Protein AF-A0A2V9TT76-F1 (afdb_monomer_lite)

pLDDT: mean 78.28, std 12.66, range [44.25, 91.19]

Foldseek 3Di:
DVCLVVLPLVVLVVVLVVVLVVLVVCVVVVVDDPVRSVVVNVVSVVSSVVSVVD

Secondary structure (DSSP, 8-state):
-HHHHTT-HHHHHHHHHHHHHHHHHHHHTTSS-HHHHHHHHHHHHHHHHHHT--

Radius of gyration: 11.88 Å; chains: 1; bounding box: 23×17×32 Å

Structure (mmCIF, N/CA/C/O backbone):
data_AF-A0A2V9TT76-F1
#
_entry.id   AF-A0A2V9TT76-F1
#
loop_
_atom_site.group_PDB
_atom_site.id
_atom_site.type_symbol
_atom_site.label_atom_id
_atom_site.label_alt_id
_atom_site.label_comp_id
_atom_site.label_asym_id
_atom_site.label_entity_id
_atom_site.label_seq_id
_atom_site.pdbx_PDB_ins_code
_atom_site.Cartn_x
_atom_site.Cartn_y
_atom_site.Cartn_z
_atom_site.occupancy
_atom_site.B_iso_or_equiv
_atom_site.auth_seq_id
_atom_site.auth_comp_id
_atom_site.auth_asym_id
_atom_site.auth_atom_id
_atom_site.pdbx_PDB_model_num
ATOM 1 N N . ARG A 1 1 ? 2.441 -12.759 -3.557 1.00 49.69 1 ARG A N 1
ATOM 2 C CA . ARG A 1 1 ? 3.802 -12.372 -4.027 1.00 49.69 1 ARG A CA 1
ATOM 3 C C . ARG A 1 1 ? 4.077 -12.864 -5.451 1.00 49.69 1 ARG A C 1
ATOM 5 O O . ARG A 1 1 ? 4.955 -12.309 -6.091 1.00 49.69 1 ARG A O 1
ATOM 12 N N . GLU A 1 2 ? 3.319 -13.841 -5.950 1.00 49.81 2 GLU A N 1
ATOM 13 C CA . GLU A 1 2 ? 3.521 -14.475 -7.261 1.00 49.81 2 GLU A CA 1
ATOM 14 C C . GLU A 1 2 ? 3.391 -13.529 -8.463 1.00 49.81 2 GLU A C 1
ATOM 16 O O . GLU A 1 2 ? 4.134 -13.672 -9.425 1.00 49.81 2 GLU A O 1
ATOM 21 N N . THR A 1 3 ? 2.521 -12.518 -8.402 1.00 54.78 3 THR A N 1
ATOM 22 C CA . THR A 1 3 ? 2.307 -11.576 -9.519 1.00 54.78 3 THR A CA 1
ATOM 23 C C . THR A 1 3 ? 3.507 -10.666 -9.790 1.00 54.78 3 THR A C 1
ATOM 25 O O . THR A 1 3 ? 3.776 -10.325 -10.934 1.00 54.78 3 THR A O 1
ATOM 28 N N . ILE A 1 4 ? 4.292 -10.349 -8.756 1.00 54.50 4 ILE A N 1
ATOM 29 C CA . ILE A 1 4 ? 5.537 -9.572 -8.874 1.00 54.50 4 ILE A CA 1
ATOM 30 C C . ILE A 1 4 ? 6.646 -10.432 -9.511 1.00 54.50 4 ILE A C 1
ATOM 32 O O . ILE A 1 4 ? 7.491 -9.913 -10.227 1.00 54.50 4 ILE A O 1
ATOM 36 N N . ALA A 1 5 ? 6.639 -11.753 -9.303 1.00 57.16 5 ALA A N 1
ATOM 37 C CA . ALA A 1 5 ? 7.645 -12.647 -9.885 1.00 57.16 5 ALA A CA 1
ATOM 38 C C . ALA A 1 5 ? 7.434 -12.895 -11.389 1.00 57.16 5 ALA A C 1
ATOM 40 O O . ALA A 1 5 ? 8.393 -13.179 -12.098 1.00 57.16 5 ALA A O 1
ATOM 41 N N . LYS A 1 6 ? 6.194 -12.765 -11.878 1.00 59.09 6 LYS A N 1
ATOM 42 C CA . LYS A 1 6 ? 5.832 -13.018 -13.281 1.00 59.09 6 LYS A CA 1
ATOM 43 C C . LYS A 1 6 ? 6.065 -11.830 -14.228 1.00 59.09 6 LYS A C 1
ATOM 45 O O . LYS A 1 6 ? 5.839 -11.978 -15.419 1.00 59.09 6 LYS A O 1
ATOM 50 N N . GLY A 1 7 ? 6.511 -10.671 -13.731 1.00 60.31 7 GLY A N 1
ATOM 51 C CA . GLY A 1 7 ? 6.784 -9.499 -14.580 1.00 60.31 7 GLY A CA 1
ATOM 52 C C . GLY A 1 7 ? 5.533 -8.793 -15.122 1.00 60.31 7 GLY A C 1
ATOM 53 O O . GLY A 1 7 ? 5.648 -7.884 -15.937 1.00 60.31 7 GLY A O 1
ATOM 54 N N . ASP A 1 8 ? 4.342 -9.176 -14.660 1.00 70.94 8 ASP A N 1
ATOM 55 C CA . ASP A 1 8 ? 3.079 -8.719 -15.231 1.00 70.94 8 ASP A CA 1
ATOM 56 C C . ASP A 1 8 ? 2.547 -7.479 -14.491 1.00 70.94 8 ASP A C 1
ATOM 58 O O . ASP A 1 8 ? 1.952 -7.554 -13.408 1.00 70.94 8 ASP A O 1
ATOM 62 N N . LYS A 1 9 ? 2.834 -6.303 -15.057 1.00 68.25 9 LYS A N 1
ATOM 63 C CA . LYS A 1 9 ? 2.611 -4.990 -14.431 1.00 68.25 9 LYS A CA 1
ATOM 64 C C . LYS A 1 9 ? 1.124 -4.709 -14.174 1.00 68.25 9 LYS A C 1
ATOM 66 O O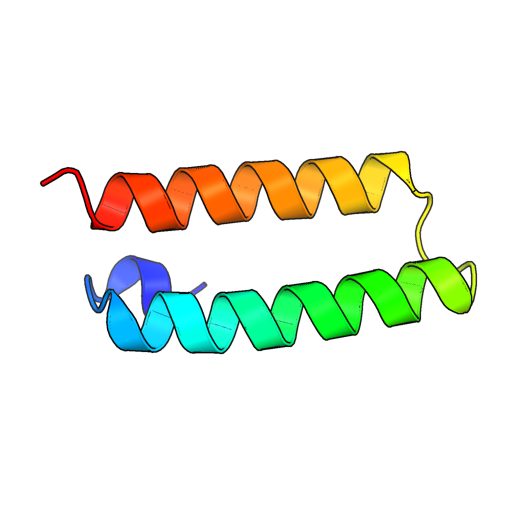 . LYS A 1 9 ? 0.776 -4.217 -13.101 1.00 68.25 9 LYS A O 1
ATOM 71 N N . ALA A 1 10 ? 0.245 -5.106 -15.097 1.00 71.00 10 ALA A N 1
ATOM 72 C CA . ALA A 1 10 ? -1.203 -4.929 -14.964 1.00 71.00 10 ALA A CA 1
ATOM 73 C C . ALA A 1 10 ? -1.785 -5.804 -13.838 1.00 71.00 10 ALA A C 1
ATOM 75 O O . ALA A 1 10 ? -2.541 -5.331 -12.986 1.00 71.00 10 ALA A O 1
ATOM 76 N N . ALA A 1 11 ? -1.370 -7.073 -13.770 1.00 71.94 11 ALA A N 1
ATOM 77 C CA . ALA A 1 11 ? -1.780 -7.977 -12.696 1.00 71.94 11 ALA A CA 1
ATOM 78 C C . ALA A 1 11 ? -1.230 -7.533 -11.326 1.00 71.94 11 ALA A C 1
ATOM 80 O O . ALA A 1 11 ? -1.908 -7.661 -10.296 1.00 71.94 11 ALA A O 1
ATOM 81 N N . ALA A 1 12 ? -0.015 -6.977 -11.297 1.00 72.69 12 ALA A N 1
ATOM 82 C CA . ALA A 1 12 ? 0.600 -6.438 -10.089 1.00 72.69 12 ALA A CA 1
ATOM 83 C C . ALA A 1 12 ? -0.152 -5.208 -9.549 1.00 72.69 12 ALA A C 1
ATOM 85 O O . ALA A 1 12 ? -0.358 -5.123 -8.337 1.00 72.69 12 ALA A O 1
ATOM 86 N N . GLU A 1 13 ? -0.623 -4.301 -10.409 1.00 77.81 13 GLU A N 1
ATOM 87 C CA . GLU A 1 13 ? -1.415 -3.129 -10.006 1.00 77.81 13 GLU A CA 1
ATOM 88 C C . GLU A 1 13 ? -2.799 -3.501 -9.459 1.00 77.81 13 GLU A C 1
ATOM 90 O O . GLU A 1 13 ? -3.204 -2.995 -8.406 1.00 77.81 13 GLU A O 1
ATOM 95 N N . THR A 1 14 ? -3.504 -4.439 -10.097 1.00 80.94 14 THR A N 1
ATOM 96 C CA . THR A 1 14 ? -4.804 -4.920 -9.596 1.00 80.94 14 THR A CA 1
ATOM 97 C C . THR A 1 14 ? -4.650 -5.592 -8.232 1.00 80.94 14 THR A C 1
ATOM 99 O O . THR A 1 14 ? -5.384 -5.286 -7.286 1.00 80.94 14 THR A O 1
ATOM 102 N N . THR A 1 15 ? -3.632 -6.445 -8.083 1.00 80.62 15 THR A N 1
ATOM 103 C CA . THR A 1 15 ? -3.326 -7.098 -6.800 1.00 80.62 15 THR A CA 1
ATOM 104 C C . THR A 1 15 ? -2.916 -6.072 -5.740 1.00 80.62 15 THR A C 1
ATOM 106 O O . THR A 1 15 ? -3.306 -6.189 -4.575 1.00 80.62 15 THR A O 1
ATOM 109 N N . TYR A 1 16 ? -2.157 -5.041 -6.124 1.00 83.12 16 TYR A N 1
ATOM 110 C CA . TYR A 1 16 ? -1.753 -3.949 -5.239 1.00 83.12 16 TYR A CA 1
ATOM 111 C C . TYR A 1 16 ? -2.972 -3.213 -4.679 1.00 83.12 16 TYR A C 1
ATOM 113 O O . TYR A 1 16 ? -3.088 -3.071 -3.462 1.00 83.12 16 TYR A O 1
ATOM 121 N N . ARG A 1 17 ? -3.923 -2.822 -5.537 1.00 84.94 17 ARG A N 1
ATOM 122 C CA . ARG A 1 17 ? -5.162 -2.143 -5.125 1.00 84.94 17 ARG A CA 1
ATOM 123 C C . ARG A 1 17 ? -5.989 -2.976 -4.145 1.00 84.94 17 ARG A C 1
ATOM 125 O O . ARG A 1 17 ? -6.406 -2.460 -3.107 1.00 84.94 17 ARG A O 1
ATOM 132 N N . ALA A 1 18 ? -6.164 -4.268 -4.423 1.00 85.75 18 ALA A N 1
ATOM 133 C CA . ALA A 1 18 ? -6.867 -5.181 -3.520 1.00 85.75 18 ALA A CA 1
ATOM 134 C C . ALA A 1 18 ? -6.160 -5.298 -2.156 1.00 85.75 18 ALA A C 1
ATOM 136 O O . ALA A 1 18 ? -6.797 -5.247 -1.102 1.00 85.75 18 ALA A O 1
ATOM 137 N N . THR A 1 19 ? -4.828 -5.384 -2.170 1.00 86.12 19 THR A N 1
ATOM 138 C CA . THR A 1 19 ? -4.009 -5.492 -0.955 1.00 86.12 19 THR A CA 1
ATOM 139 C C . THR A 1 19 ? -4.073 -4.218 -0.111 1.00 86.12 19 THR A C 1
ATOM 141 O O . THR A 1 19 ? -4.175 -4.300 1.111 1.00 86.12 19 THR A O 1
ATOM 144 N N . VAL A 1 20 ? -4.058 -3.039 -0.745 1.00 86.69 20 VAL A N 1
ATOM 145 C CA . VAL A 1 20 ? -4.211 -1.743 -0.065 1.00 86.69 20 VAL A CA 1
ATOM 146 C C . VAL A 1 20 ? -5.567 -1.660 0.636 1.00 86.69 20 VAL A C 1
ATOM 148 O O . VAL A 1 20 ? -5.603 -1.362 1.827 1.00 86.69 20 VAL A O 1
ATOM 151 N N . SER A 1 21 ? -6.658 -2.027 -0.047 1.00 89.00 21 SER A N 1
ATOM 152 C CA . SER A 1 21 ? -8.002 -2.034 0.553 1.00 89.00 21 SER A CA 1
ATOM 153 C C . SER A 1 21 ? -8.099 -2.966 1.768 1.00 89.00 21 SER A C 1
ATOM 155 O O . SER A 1 21 ? -8.680 -2.601 2.790 1.00 89.00 21 SER A O 1
ATOM 157 N N . ALA A 1 22 ? -7.497 -4.158 1.700 1.00 88.00 22 ALA A N 1
ATOM 158 C CA . ALA A 1 22 ? -7.462 -5.089 2.828 1.00 88.00 22 ALA A CA 1
ATOM 159 C C . ALA A 1 22 ? -6.654 -4.541 4.017 1.00 88.00 22 ALA A C 1
ATOM 161 O O . ALA A 1 22 ? -7.073 -4.677 5.167 1.00 88.00 22 ALA A O 1
ATOM 162 N N . LEU A 1 23 ? -5.521 -3.887 3.744 1.00 85.56 23 LEU A N 1
ATOM 163 C CA . LEU A 1 23 ? -4.698 -3.236 4.761 1.00 85.56 23 LEU A CA 1
ATOM 164 C C . LEU A 1 23 ? -5.439 -2.092 5.448 1.00 85.56 23 LEU A C 1
ATOM 166 O O . LEU A 1 23 ? -5.400 -2.004 6.671 1.00 85.56 23 LEU A O 1
ATOM 170 N N . ASP A 1 24 ? -6.145 -1.258 4.692 1.00 86.25 24 ASP A N 1
ATOM 171 C CA . ASP A 1 24 ? -6.896 -0.137 5.255 1.00 86.25 24 ASP A CA 1
ATOM 172 C C . ASP A 1 24 ? -8.063 -0.626 6.123 1.00 86.25 24 ASP A C 1
ATOM 174 O O . ASP A 1 24 ? -8.247 -0.137 7.238 1.00 86.25 24 ASP A O 1
ATOM 178 N N . LYS A 1 25 ? -8.760 -1.692 5.704 1.00 90.19 25 LYS A N 1
ATOM 179 C CA . LYS A 1 25 ? -9.759 -2.372 6.547 1.00 90.19 25 LYS A CA 1
ATOM 180 C C . LYS A 1 25 ? -9.145 -2.946 7.828 1.00 90.19 25 LYS A C 1
ATOM 182 O O . LYS A 1 25 ? -9.780 -2.910 8.878 1.00 90.19 25 LYS A O 1
ATOM 187 N N . ALA A 1 26 ? -7.920 -3.470 7.770 1.00 86.19 26 ALA A N 1
ATOM 188 C CA . ALA A 1 26 ? -7.225 -3.995 8.944 1.00 86.19 26 ALA A CA 1
ATOM 189 C C . ALA A 1 26 ? -6.773 -2.891 9.919 1.00 86.19 26 ALA A C 1
ATOM 191 O O . ALA A 1 26 ? -6.781 -3.122 11.128 1.00 86.19 26 ALA A O 1
ATOM 192 N N . ILE A 1 27 ? -6.433 -1.693 9.421 1.00 88.94 27 ILE A N 1
ATOM 193 C CA . ILE A 1 27 ? -6.203 -0.504 10.262 1.00 88.94 27 ILE A CA 1
ATOM 194 C C . ILE A 1 27 ? -7.507 -0.101 10.950 1.00 88.94 27 ILE A C 1
ATOM 196 O O . ILE A 1 27 ? -7.524 0.120 12.156 1.00 88.94 27 ILE A O 1
ATOM 200 N N . GLN A 1 28 ? -8.603 -0.036 10.191 1.00 88.56 28 GLN A N 1
ATOM 201 C CA . GLN A 1 28 ? -9.905 0.408 10.690 1.00 88.56 28 GLN A CA 1
ATOM 202 C C . GLN A 1 28 ? -10.464 -0.528 11.772 1.00 88.56 28 GLN A C 1
ATOM 204 O O . GLN A 1 28 ? -11.097 -0.075 12.718 1.00 88.56 28 GLN A O 1
ATOM 209 N N . LYS A 1 29 ? -10.168 -1.830 11.669 1.00 89.44 29 LYS A N 1
ATOM 210 C CA . LYS A 1 29 ? -10.484 -2.840 12.691 1.00 89.44 29 LYS A CA 1
ATOM 211 C C . LYS A 1 29 ? -9.495 -2.87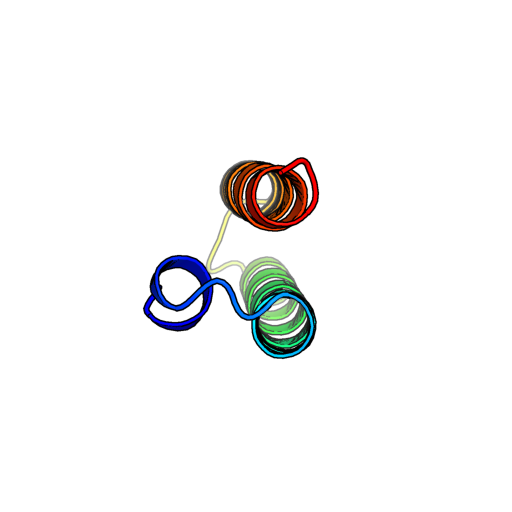2 13.868 1.00 89.44 29 LYS A C 1
ATOM 213 O O . LYS A 1 29 ? -9.656 -3.701 14.754 1.00 89.44 29 LYS A O 1
ATOM 218 N N . GLY A 1 30 ? -8.449 -2.042 13.866 1.00 87.56 30 GLY A N 1
ATOM 219 C CA . GLY A 1 30 ? -7.431 -2.001 14.924 1.00 87.56 30 GLY A CA 1
ATOM 220 C C . GLY A 1 30 ? -6.460 -3.189 14.945 1.00 87.56 30 GLY A C 1
ATOM 221 O O . GLY A 1 30 ? -5.623 -3.277 15.837 1.00 87.56 30 GLY A O 1
ATOM 222 N N . VAL A 1 31 ? -6.523 -4.087 13.957 1.00 87.75 31 VAL A N 1
ATOM 223 C CA . VAL A 1 31 ? -5.668 -5.287 13.869 1.00 87.75 31 VAL A CA 1
ATOM 224 C C . VAL A 1 31 ? -4.222 -4.916 13.524 1.00 87.75 31 VAL A C 1
ATOM 226 O O . VAL A 1 31 ? -3.278 -5.609 13.899 1.00 87.75 31 VAL A O 1
ATOM 229 N N . LEU A 1 32 ? -4.030 -3.811 12.799 1.00 83.25 32 LEU A N 1
ATOM 230 C CA . LEU A 1 32 ? -2.723 -3.320 12.374 1.00 83.25 32 LEU A CA 1
ATOM 231 C C . LEU A 1 32 ? -2.542 -1.848 12.735 1.00 83.25 32 LEU A C 1
ATOM 233 O O . LEU A 1 32 ? -3.364 -0.998 12.405 1.00 83.25 32 LEU A O 1
ATOM 237 N N . HIS A 1 33 ? -1.391 -1.525 13.323 1.00 90.62 33 HIS A N 1
ATOM 238 C CA . HIS A 1 33 ? -1.010 -0.138 13.557 1.00 90.62 33 HIS A CA 1
ATOM 239 C C . HIS A 1 33 ? -0.745 0.600 12.232 1.00 90.62 33 HIS A C 1
ATOM 241 O O . HIS A 1 33 ? -0.127 0.049 11.310 1.00 90.62 33 HIS A O 1
ATOM 247 N N . LYS A 1 34 ? -1.120 1.886 12.170 1.00 87.88 34 LYS A N 1
ATOM 248 C CA . LYS A 1 34 ? -0.981 2.755 10.984 1.00 87.88 34 LYS A CA 1
ATOM 249 C C . LYS A 1 34 ? 0.421 2.721 10.361 1.00 87.88 34 LYS A C 1
ATOM 251 O O . LYS A 1 34 ? 0.557 2.605 9.146 1.00 87.88 34 LYS A O 1
ATOM 256 N N . ASN A 1 35 ? 1.468 2.710 11.189 1.00 91.19 35 ASN A N 1
ATOM 257 C CA . ASN A 1 35 ? 2.863 2.691 10.721 1.00 91.19 35 ASN A CA 1
ATOM 258 C C . ASN A 1 35 ? 3.259 1.342 10.106 1.00 91.19 35 ASN A C 1
ATOM 260 O O . ASN A 1 35 ? 4.032 1.286 9.148 1.00 91.19 35 ASN A O 1
ATOM 264 N N . THR A 1 36 ? 2.722 0.243 10.637 1.00 88.38 36 THR A N 1
ATOM 265 C CA . THR A 1 36 ? 2.965 -1.095 10.093 1.00 88.38 36 THR A CA 1
ATOM 266 C C . THR A 1 36 ? 2.299 -1.229 8.732 1.00 88.38 36 THR A C 1
ATOM 268 O O . THR A 1 36 ? 2.931 -1.686 7.780 1.00 88.38 36 THR A O 1
ATOM 271 N N . ALA A 1 37 ? 1.070 -0.732 8.603 1.00 88.00 37 ALA A N 1
ATOM 272 C CA . ALA A 1 37 ? 0.381 -0.692 7.326 1.00 88.00 37 ALA A CA 1
ATOM 273 C C . ALA A 1 37 ? 1.076 0.221 6.301 1.00 88.00 37 ALA A C 1
ATOM 275 O O . ALA A 1 37 ? 1.259 -0.172 5.148 1.00 88.00 37 ALA A O 1
ATOM 276 N N . ALA A 1 38 ? 1.539 1.401 6.722 1.00 87.56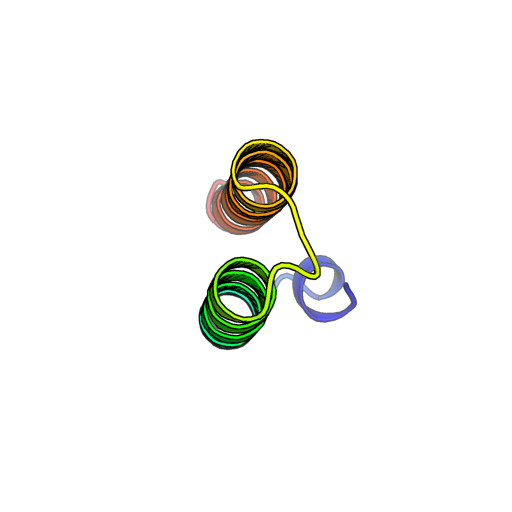 38 ALA A N 1
ATOM 277 C CA . ALA A 1 38 ? 2.304 2.318 5.877 1.00 87.56 38 ALA A CA 1
ATOM 278 C C . ALA A 1 38 ? 3.603 1.677 5.354 1.00 87.56 38 ALA A C 1
ATOM 280 O O . ALA A 1 38 ? 3.901 1.765 4.162 1.00 87.56 38 ALA A O 1
ATOM 281 N N . ARG A 1 39 ? 4.334 0.945 6.208 1.00 90.50 39 ARG A N 1
ATOM 282 C CA . ARG A 1 39 ? 5.522 0.176 5.801 1.00 90.50 39 ARG A CA 1
ATOM 283 C C . ARG A 1 39 ? 5.206 -0.875 4.741 1.00 90.50 39 ARG A C 1
ATOM 285 O O . ARG A 1 39 ? 5.966 -1.010 3.782 1.00 90.50 39 ARG A O 1
ATOM 292 N N . TYR A 1 40 ? 4.113 -1.623 4.900 1.00 87.12 40 TYR A N 1
ATOM 293 C CA . TYR A 1 40 ? 3.701 -2.613 3.902 1.00 87.12 40 TYR A CA 1
ATOM 294 C C . TYR A 1 40 ? 3.326 -1.955 2.572 1.00 87.12 40 TYR A C 1
ATOM 296 O O . TYR A 1 40 ? 3.814 -2.394 1.531 1.00 87.12 40 TYR A O 1
ATOM 304 N N . LYS A 1 41 ? 2.549 -0.864 2.606 1.00 86.19 41 LYS A N 1
ATOM 305 C CA . LYS A 1 41 ? 2.167 -0.096 1.410 1.00 86.19 41 LYS A CA 1
ATOM 306 C C . LYS A 1 41 ? 3.382 0.449 0.656 1.00 86.19 41 LYS A C 1
ATOM 308 O O . LYS A 1 41 ? 3.454 0.277 -0.559 1.00 86.19 41 LYS A O 1
ATOM 313 N N . SER A 1 42 ? 4.350 1.024 1.372 1.00 87.06 42 SER A N 1
ATOM 314 C CA . SER A 1 42 ? 5.593 1.562 0.799 1.00 87.06 42 SER A CA 1
ATOM 315 C C . SER A 1 42 ? 6.477 0.472 0.175 1.00 87.06 42 SER A C 1
ATOM 317 O O . SER A 1 42 ? 6.921 0.586 -0.966 1.00 87.06 42 SER A O 1
ATOM 319 N N . ARG A 1 43 ? 6.672 -0.655 0.870 1.00 86.88 43 ARG A N 1
ATOM 320 C CA . ARG A 1 43 ? 7.444 -1.786 0.325 1.00 86.88 43 ARG A CA 1
ATOM 321 C C . ARG A 1 43 ? 6.800 -2.383 -0.922 1.00 86.88 43 ARG A C 1
ATOM 323 O O . ARG A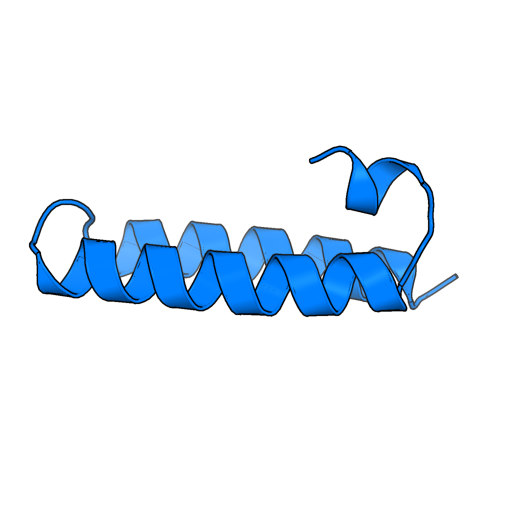 1 43 ? 7.504 -2.786 -1.845 1.00 86.88 43 ARG A O 1
ATOM 330 N N . LEU A 1 44 ? 5.473 -2.485 -0.935 1.00 82.75 44 LEU A N 1
ATOM 331 C CA . LEU A 1 44 ? 4.738 -3.054 -2.057 1.00 82.75 44 LEU A CA 1
ATOM 332 C C . LEU A 1 44 ? 4.756 -2.102 -3.264 1.00 82.75 44 LEU A C 1
ATOM 334 O O . LEU A 1 44 ? 4.996 -2.561 -4.377 1.00 82.75 44 LEU A O 1
ATOM 338 N N . SER A 1 45 ? 4.604 -0.789 -3.052 1.00 84.38 45 SER A N 1
ATOM 339 C CA . SER A 1 45 ? 4.667 0.202 -4.134 1.00 84.38 45 SER A CA 1
ATOM 340 C C . SER A 1 45 ? 6.058 0.286 -4.758 1.00 84.38 45 SER A C 1
ATOM 342 O O . SER A 1 45 ? 6.167 0.327 -5.980 1.00 84.38 45 SER A O 1
ATOM 344 N N . ALA A 1 46 ? 7.123 0.227 -3.951 1.00 84.19 46 ALA A N 1
ATOM 345 C CA . ALA A 1 46 ? 8.495 0.186 -4.452 1.00 84.19 46 ALA A CA 1
ATOM 346 C C . ALA A 1 46 ? 8.728 -1.014 -5.386 1.00 84.19 46 ALA A C 1
ATOM 348 O O . ALA A 1 46 ? 9.337 -0.868 -6.441 1.00 84.19 46 ALA A O 1
ATOM 349 N N . ARG A 1 47 ? 8.181 -2.189 -5.045 1.00 80.12 47 ARG A N 1
ATOM 350 C CA . ARG A 1 47 ? 8.296 -3.404 -5.870 1.00 80.12 47 ARG A CA 1
ATOM 351 C C . ARG A 1 47 ? 7.490 -3.334 -7.167 1.00 80.12 47 ARG A C 1
ATOM 353 O O . ARG A 1 47 ? 7.991 -3.763 -8.197 1.00 80.12 47 ARG A O 1
ATOM 360 N N . VAL A 1 48 ? 6.274 -2.785 -7.133 1.00 78.19 48 VAL A N 1
ATOM 361 C CA . VAL A 1 48 ? 5.453 -2.592 -8.345 1.00 78.19 48 VAL A CA 1
ATOM 362 C C . VAL A 1 48 ? 6.103 -1.571 -9.284 1.00 78.19 48 VAL A C 1
ATOM 364 O O . VAL A 1 48 ? 6.175 -1.799 -10.488 1.00 78.19 48 VAL A O 1
ATOM 367 N N . ARG A 1 49 ? 6.654 -0.476 -8.743 1.00 78.19 49 ARG A N 1
ATOM 368 C CA . ARG A 1 49 ? 7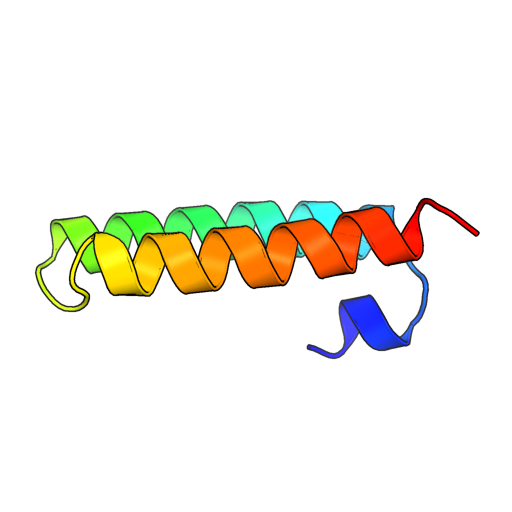.402 0.516 -9.534 1.00 78.19 49 ARG A CA 1
ATOM 369 C C . ARG A 1 49 ? 8.678 -0.076 -10.131 1.00 78.19 49 ARG A C 1
ATOM 371 O O . ARG A 1 49 ? 8.956 0.192 -11.291 1.00 78.19 49 ARG A O 1
ATOM 378 N N . ALA A 1 50 ? 9.400 -0.913 -9.384 1.00 77.75 50 ALA A N 1
ATOM 379 C CA . ALA A 1 50 ? 10.592 -1.601 -9.882 1.00 77.75 50 ALA A CA 1
ATOM 380 C C . ALA A 1 50 ? 10.291 -2.561 -11.049 1.00 77.75 50 ALA A C 1
ATOM 382 O O . ALA A 1 50 ? 11.112 -2.669 -11.951 1.00 77.75 50 ALA A O 1
ATOM 383 N N . LEU A 1 51 ? 9.110 -3.197 -11.088 1.00 69.06 51 LEU A N 1
ATOM 384 C CA . LEU A 1 51 ? 8.665 -3.964 -12.265 1.00 69.06 51 LEU A CA 1
ATOM 385 C C . LEU A 1 51 ? 8.493 -3.093 -13.512 1.00 69.06 51 LEU A C 1
AT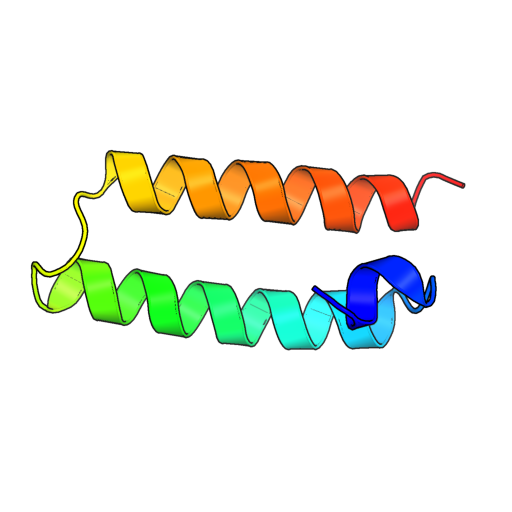OM 387 O O . LEU A 1 51 ? 8.652 -3.570 -14.626 1.00 69.06 51 LEU A O 1
ATOM 391 N N . GLY A 1 52 ? 8.095 -1.839 -13.316 1.00 62.16 52 GLY A N 1
ATOM 392 C CA . GLY A 1 52 ? 7.808 -0.902 -14.389 1.00 62.16 52 GLY A CA 1
ATOM 393 C C . GLY A 1 52 ? 8.982 -0.053 -14.852 1.00 62.16 52 GLY A C 1
ATOM 394 O O . GLY A 1 52 ? 8.778 0.718 -15.784 1.00 62.16 52 GLY A O 1
ATOM 395 N N . ALA A 1 53 ? 10.127 -0.143 -14.175 1.00 57.88 53 ALA A N 1
ATOM 396 C CA . ALA A 1 53 ? 11.339 0.631 -14.435 1.00 57.88 53 ALA A CA 1
ATOM 397 C C . ALA A 1 53 ? 12.395 -0.169 -15.223 1.00 57.88 53 ALA A C 1
ATOM 399 O O . ALA A 1 53 ? 13.569 0.197 -15.208 1.00 57.88 53 ALA A O 1
ATOM 400 N N . LYS A 1 54 ? 11.985 -1.268 -15.866 1.00 44.25 54 LYS A N 1
ATOM 401 C CA . LYS A 1 54 ? 12.824 -2.088 -16.738 1.00 44.25 54 LYS A CA 1
ATOM 402 C C . LYS A 1 54 ? 12.316 -2.021 -18.169 1.00 44.25 54 LYS A C 1
ATOM 404 O O . LYS A 1 54 ? 11.075 -1.995 -18.328 1.00 44.25 54 LYS A O 1
#

Sequence (54 aa):
RETIAKGDKAAAETTYRATVSALDKAIQKGVLHKNTAARYKSRLSARVRALGAK